Protein AF-A0A512NQI2-F1 (afdb_monomer_lite)

Radius of gyration: 16.85 Å; chains: 1; bounding box: 49×31×34 Å

Foldseek 3Di:
DDPQLVVVLVVQVVVVVVVCVVCVVVVHDDWDKDWDADPVGDIDIDTPDDPVVVVVVVVVVVVVVVVVVPPPPPPDDDD

Structure (mmCIF, N/CA/C/O backbone):
data_AF-A0A512NQI2-F1
#
_entry.id   AF-A0A512NQI2-F1
#
loop_
_atom_site.group_PDB
_atom_site.id
_atom_site.type_symbol
_atom_site.label_atom_id
_atom_site.label_alt_id
_atom_site.label_comp_id
_atom_site.label_asym_id
_atom_site.label_entity_id
_atom_site.label_seq_id
_atom_site.pdbx_PDB_ins_code
_atom_site.Cartn_x
_atom_site.Cartn_y
_atom_site.Cartn_z
_atom_site.occupancy
_atom_site.B_iso_or_equiv
_atom_site.auth_seq_id
_atom_site.auth_comp_id
_atom_site.auth_asym_id
_atom_site.auth_atom_id
_atom_site.pdbx_PDB_model_num
ATOM 1 N N . MET A 1 1 ? -3.457 -17.027 -13.085 1.00 54.66 1 MET A N 1
ATOM 2 C CA . MET A 1 1 ? -2.766 -16.501 -11.891 1.00 54.66 1 MET A CA 1
ATOM 3 C C . MET A 1 1 ? -1.856 -17.585 -11.351 1.00 54.66 1 MET A C 1
ATOM 5 O O . MET A 1 1 ? -2.346 -18.641 -10.9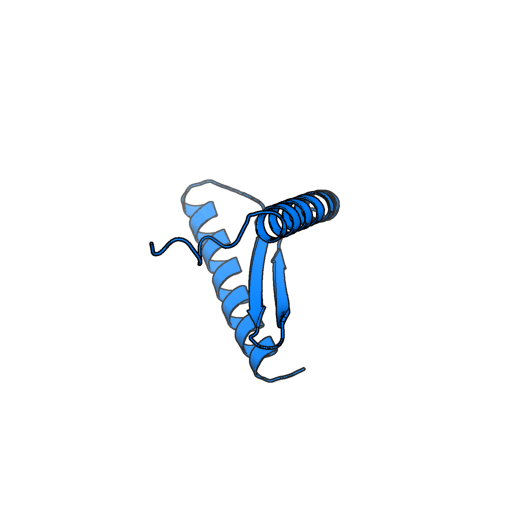59 1.00 54.66 1 MET A O 1
ATOM 9 N N . THR A 1 2 ? -0.549 -17.367 -11.447 1.00 63.91 2 THR A N 1
ATOM 10 C CA . THR A 1 2 ? 0.508 -18.279 -10.992 1.00 63.91 2 THR A CA 1
ATOM 11 C C . THR A 1 2 ? 0.439 -18.489 -9.475 1.00 63.91 2 THR A C 1
ATOM 13 O O . THR A 1 2 ? -0.068 -17.656 -8.722 1.00 63.91 2 THR A O 1
ATOM 16 N N . ASN A 1 3 ? 0.941 -19.634 -9.006 1.00 81.19 3 ASN A N 1
ATOM 17 C CA . ASN A 1 3 ? 0.976 -19.979 -7.579 1.00 81.19 3 ASN A CA 1
ATOM 18 C C . ASN A 1 3 ? 1.784 -18.952 -6.749 1.00 81.19 3 ASN A C 1
ATOM 20 O O . ASN A 1 3 ? 1.478 -18.708 -5.583 1.00 81.19 3 ASN A O 1
ATOM 24 N N . ALA A 1 4 ? 2.779 -18.308 -7.371 1.00 83.94 4 ALA A N 1
ATOM 25 C CA . ALA A 1 4 ? 3.635 -17.304 -6.744 1.00 83.94 4 ALA A CA 1
ATOM 26 C C . ALA A 1 4 ? 2.851 -16.058 -6.303 1.00 83.94 4 ALA A C 1
ATOM 28 O O . ALA A 1 4 ? 2.893 -15.711 -5.128 1.00 83.94 4 ALA A O 1
ATOM 29 N N . VAL A 1 5 ? 2.057 -15.460 -7.195 1.00 88.12 5 VAL A N 1
ATOM 30 C CA . VAL A 1 5 ? 1.221 -14.281 -6.897 1.00 88.12 5 VAL A CA 1
ATOM 31 C C . VAL A 1 5 ? 0.283 -14.558 -5.734 1.00 88.12 5 VAL A C 1
ATOM 33 O O . VAL A 1 5 ? 0.247 -13.803 -4.772 1.00 88.12 5 VAL A O 1
ATOM 36 N N . ARG A 1 6 ? -0.412 -15.702 -5.763 1.00 89.31 6 ARG A N 1
ATOM 37 C CA . ARG A 1 6 ? -1.319 -16.102 -4.675 1.00 89.31 6 ARG A CA 1
ATOM 38 C C . ARG A 1 6 ? -0.596 -16.324 -3.351 1.00 89.31 6 ARG A C 1
ATOM 40 O O . ARG A 1 6 ? -1.173 -16.103 -2.290 1.00 89.31 6 ARG A O 1
ATOM 47 N N . THR A 1 7 ? 0.643 -16.805 -3.397 1.00 91.88 7 THR A N 1
ATOM 48 C CA . THR A 1 7 ? 1.469 -16.975 -2.197 1.00 91.88 7 THR A CA 1
ATOM 49 C C . THR A 1 7 ? 1.870 -15.613 -1.636 1.00 91.88 7 THR A C 1
ATOM 51 O O . THR A 1 7 ? 1.696 -15.375 -0.443 1.00 91.88 7 THR A O 1
ATOM 54 N N . VAL A 1 8 ? 2.311 -14.694 -2.495 1.00 93.69 8 VAL A N 1
ATOM 55 C CA . VAL A 1 8 ? 2.652 -13.318 -2.116 1.00 93.69 8 VAL A CA 1
ATOM 56 C C . VAL A 1 8 ? 1.430 -12.583 -1.565 1.00 93.69 8 VAL A C 1
ATOM 58 O O . VAL A 1 8 ? 1.520 -11.977 -0.506 1.00 93.69 8 VAL A O 1
ATOM 61 N N . GLU A 1 9 ? 0.262 -12.703 -2.199 1.00 93.25 9 GLU A N 1
ATOM 62 C CA . GLU A 1 9 ? -0.993 -12.117 -1.712 1.00 93.25 9 GLU A CA 1
ATOM 63 C C . GLU A 1 9 ? -1.325 -12.544 -0.279 1.00 93.25 9 GLU A C 1
ATOM 65 O O . GLU A 1 9 ? -1.765 -11.710 0.515 1.00 93.25 9 GLU A O 1
ATOM 70 N N . LYS A 1 10 ? -1.116 -13.821 0.068 1.00 94.31 10 LYS A N 1
ATOM 71 C CA . LYS A 1 10 ? -1.333 -14.324 1.433 1.00 94.31 10 LYS A CA 1
ATOM 72 C C . LYS A 1 10 ? -0.358 -13.692 2.418 1.00 94.31 10 LYS A C 1
ATOM 74 O O . LYS A 1 10 ? -0.799 -13.149 3.425 1.00 94.31 10 LYS A O 1
ATOM 79 N N . VAL A 1 11 ? 0.933 -13.685 2.088 1.00 95.19 11 VAL A N 1
ATOM 80 C CA . VAL A 1 11 ? 1.973 -13.076 2.931 1.00 95.19 11 VAL A CA 1
ATOM 81 C C . VAL A 1 11 ? 1.708 -11.584 3.140 1.00 95.19 11 VAL A C 1
ATOM 83 O O . VAL A 1 11 ? 1.758 -11.101 4.268 1.00 95.19 11 VAL A O 1
ATOM 86 N N . LEU A 1 12 ? 1.355 -10.847 2.083 1.00 95.88 12 LEU A N 1
ATOM 87 C CA . LEU A 1 12 ? 1.029 -9.425 2.203 1.00 95.88 12 LEU A CA 1
ATOM 88 C C . LEU A 1 12 ? -0.246 -9.182 3.016 1.00 95.88 12 LEU A C 1
ATOM 90 O O . LEU A 1 12 ? -0.345 -8.167 3.697 1.00 95.88 12 LEU A O 1
ATOM 94 N N . THR A 1 13 ? -1.209 -10.105 2.971 1.00 95.12 13 THR A N 1
ATOM 95 C CA . THR A 1 13 ? -2.416 -10.028 3.809 1.00 95.12 13 THR A CA 1
ATOM 96 C C . THR A 1 13 ? -2.065 -10.204 5.287 1.00 95.12 13 THR A C 1
ATOM 98 O O . THR A 1 13 ? -2.539 -9.440 6.122 1.00 95.12 13 THR A O 1
ATOM 101 N N . GLU A 1 14 ? -1.200 -11.164 5.622 1.00 96.12 14 GLU A N 1
ATOM 102 C CA . GLU A 1 14 ? -0.706 -11.343 6.995 1.00 96.12 14 GLU A CA 1
ATOM 103 C C . GLU A 1 14 ? 0.077 -10.113 7.479 1.00 96.12 14 GLU A C 1
ATOM 105 O O . GLU A 1 14 ? -0.113 -9.661 8.611 1.00 96.12 14 GLU A O 1
ATOM 110 N N . ALA A 1 15 ? 0.905 -9.527 6.608 1.00 95.75 15 ALA A N 1
ATOM 111 C CA . ALA A 1 15 ? 1.659 -8.316 6.909 1.00 95.75 15 ALA A CA 1
ATOM 112 C C . ALA A 1 15 ? 0.751 -7.095 7.151 1.00 95.75 15 ALA A C 1
ATOM 114 O O . ALA A 1 15 ? 0.940 -6.405 8.149 1.00 95.75 15 ALA A O 1
ATOM 115 N N . ASP A 1 16 ? -0.251 -6.846 6.296 1.00 95.12 16 ASP A N 1
ATOM 116 C CA . ASP A 1 16 ? -1.234 -5.757 6.466 1.00 95.12 16 ASP A CA 1
ATOM 117 C C . ASP A 1 16 ? -1.969 -5.873 7.811 1.00 95.12 16 ASP A C 1
ATOM 119 O O . ASP A 1 16 ? -2.059 -4.904 8.568 1.00 95.12 16 ASP A O 1
ATOM 123 N N . VAL A 1 17 ? -2.415 -7.081 8.169 1.00 94.94 17 VAL A N 1
ATOM 124 C CA . VAL A 1 17 ? -3.071 -7.332 9.461 1.00 94.94 17 VAL A CA 1
ATOM 125 C C . VAL A 1 17 ? -2.126 -7.049 10.629 1.00 94.94 17 VAL A C 1
ATOM 127 O O . VAL A 1 17 ? -2.519 -6.378 11.588 1.00 94.94 17 VAL A O 1
ATOM 130 N N . LEU A 1 18 ? -0.881 -7.527 10.560 1.00 96.00 18 LEU A N 1
ATOM 131 C CA . LEU A 1 18 ? 0.104 -7.307 11.617 1.00 96.00 18 LEU A CA 1
ATOM 132 C C . LEU A 1 18 ? 0.449 -5.821 11.772 1.00 96.00 18 LEU A C 1
ATOM 134 O O . LEU A 1 18 ? 0.498 -5.326 12.896 1.00 96.00 18 LEU A O 1
ATOM 138 N N . ILE A 1 19 ? 0.659 -5.103 10.668 1.00 95.94 19 ILE A N 1
ATOM 139 C CA . ILE A 1 19 ? 0.973 -3.670 10.678 1.00 95.94 19 ILE A CA 1
ATOM 140 C C . ILE A 1 19 ? -0.167 -2.890 11.331 1.00 95.94 19 ILE A C 1
ATOM 142 O O . ILE A 1 19 ? 0.081 -2.141 12.275 1.00 95.94 19 ILE A O 1
ATOM 146 N N . ARG A 1 20 ? -1.419 -3.123 10.914 1.00 94.50 20 ARG A N 1
ATOM 147 C CA . ARG A 1 20 ? -2.599 -2.499 11.540 1.00 94.50 20 ARG A CA 1
ATOM 148 C C . ARG A 1 20 ? -2.661 -2.762 13.032 1.00 94.50 20 ARG A C 1
ATOM 150 O O . ARG A 1 20 ? -2.920 -1.847 13.810 1.00 94.50 20 ARG A O 1
ATOM 157 N N . PHE A 1 21 ? -2.423 -4.009 13.429 1.00 95.56 21 PHE A N 1
ATOM 158 C CA . PHE A 1 21 ? -2.435 -4.397 14.830 1.00 95.56 21 PHE A CA 1
ATOM 159 C C . PHE A 1 21 ? -1.371 -3.633 15.632 1.00 95.56 21 PHE A C 1
ATOM 161 O O . PHE A 1 21 ? -1.703 -3.019 16.644 1.00 95.56 21 PHE A O 1
ATOM 168 N N . ARG A 1 22 ? -0.121 -3.592 15.153 1.00 97.06 22 ARG A N 1
ATOM 169 C CA . ARG A 1 22 ? 0.983 -2.901 15.841 1.00 97.06 22 ARG A CA 1
ATOM 170 C C . ARG A 1 22 ? 0.818 -1.385 15.873 1.00 97.06 22 ARG A C 1
ATOM 172 O O . ARG A 1 22 ? 1.099 -0.779 16.901 1.00 97.06 22 ARG A O 1
ATOM 179 N N . LEU A 1 23 ? 0.335 -0.774 14.790 1.00 96.12 23 LEU A N 1
ATOM 180 C CA . LEU A 1 23 ? 0.024 0.658 14.761 1.00 96.12 23 LEU A CA 1
ATOM 181 C C . LEU A 1 23 ? -1.040 1.000 15.809 1.00 96.12 23 LEU A C 1
ATOM 183 O O . LEU A 1 23 ? -0.861 1.925 16.601 1.00 96.12 23 LEU A O 1
ATOM 187 N N . LYS A 1 24 ? -2.093 0.182 15.895 1.00 94.94 24 LYS A N 1
ATOM 188 C CA . LYS A 1 24 ? -3.144 0.354 16.896 1.00 94.94 24 LYS A CA 1
ATOM 189 C C . LYS A 1 24 ? -2.627 0.197 18.328 1.00 94.94 24 LYS A C 1
ATOM 191 O O . LYS A 1 24 ? -3.042 0.965 19.192 1.00 94.94 24 LYS A O 1
ATOM 196 N N . GLU A 1 25 ? -1.728 -0.755 18.592 1.00 97.81 25 GLU A N 1
ATOM 197 C CA . GLU A 1 25 ? -1.110 -0.929 19.920 1.00 97.81 25 GLU A CA 1
ATOM 198 C C . GLU A 1 25 ? -0.351 0.318 20.391 1.00 97.81 25 GLU A C 1
ATOM 200 O O . GLU A 1 25 ? -0.339 0.604 21.587 1.00 97.81 25 GLU A O 1
ATOM 205 N N . VAL A 1 26 ? 0.237 1.086 19.469 1.00 97.81 26 VAL A N 1
ATOM 206 C CA . VAL A 1 26 ? 0.922 2.352 19.783 1.00 97.81 26 VAL A CA 1
ATOM 207 C C . VAL A 1 26 ? 0.017 3.584 19.645 1.00 97.81 26 VAL A C 1
ATOM 209 O O . VAL A 1 26 ? 0.499 4.712 19.711 1.00 97.81 26 VAL A O 1
ATOM 212 N N . GLY A 1 27 ? -1.295 3.387 19.475 1.00 96.88 27 GLY A N 1
ATOM 213 C CA . GLY A 1 27 ? -2.281 4.466 19.388 1.00 96.88 27 GLY A CA 1
ATOM 214 C C . GLY A 1 27 ? -2.277 5.234 18.063 1.00 96.88 27 GLY A C 1
ATOM 215 O O . GLY A 1 27 ? -2.782 6.353 18.017 1.00 96.88 27 GLY A O 1
ATOM 216 N N . LEU A 1 28 ? -1.716 4.657 16.998 1.00 96.44 28 LEU A N 1
ATOM 217 C CA . LEU A 1 28 ? -1.703 5.245 15.661 1.00 96.44 28 LEU A CA 1
ATOM 218 C C . LEU A 1 28 ? -2.722 4.551 14.754 1.00 96.44 28 LEU A C 1
ATOM 220 O O . LEU A 1 28 ? -2.734 3.327 14.633 1.00 96.44 28 LEU A O 1
ATOM 224 N N . ASP A 1 29 ? -3.540 5.349 14.073 1.00 88.50 29 ASP A N 1
ATOM 225 C CA . ASP A 1 29 ? -4.398 4.897 12.978 1.00 88.50 29 ASP A CA 1
ATOM 226 C C . ASP A 1 29 ? -3.920 5.560 11.684 1.00 88.50 29 ASP A C 1
ATOM 228 O O . ASP A 1 29 ? -4.284 6.692 11.366 1.00 88.50 29 ASP A O 1
ATOM 232 N N . LEU A 1 30 ? -2.987 4.887 11.006 1.00 90.62 30 LEU A N 1
ATOM 233 C CA . LEU A 1 30 ? -2.304 5.410 9.827 1.00 90.62 30 LEU A CA 1
ATOM 234 C C . LEU A 1 30 ? -2.642 4.554 8.593 1.00 90.62 30 LEU A C 1
ATOM 236 O O . LEU A 1 30 ? -2.355 3.346 8.581 1.00 90.62 30 LEU A O 1
ATOM 240 N N . PRO A 1 31 ? -3.205 5.154 7.528 1.00 90.44 31 PRO A N 1
ATOM 241 C CA . PRO A 1 31 ? -3.303 4.504 6.229 1.00 90.44 31 PRO A CA 1
ATOM 242 C C . PRO A 1 31 ? -1.919 4.117 5.697 1.00 90.44 31 PRO A C 1
ATOM 244 O O . PRO A 1 31 ? -0.969 4.890 5.790 1.00 90.44 31 PRO A O 1
ATOM 247 N N . HIS A 1 32 ? -1.790 2.916 5.142 1.00 91.00 32 HIS A N 1
ATOM 248 C CA . HIS A 1 32 ? -0.526 2.377 4.654 1.00 91.00 32 HIS A CA 1
ATOM 249 C C . HIS A 1 32 ? -0.713 1.522 3.396 1.00 91.00 32 HIS A C 1
ATOM 251 O O . HIS A 1 32 ? -1.814 1.120 3.003 1.00 91.00 32 HIS A O 1
ATOM 257 N N . LEU A 1 33 ? 0.412 1.265 2.741 1.00 91.31 33 LEU A N 1
ATOM 258 C CA . LEU A 1 33 ? 0.525 0.443 1.549 1.00 91.31 33 LEU A CA 1
ATOM 259 C C . LEU A 1 33 ? 1.596 -0.618 1.803 1.00 91.31 33 LEU A C 1
ATOM 261 O O . LEU A 1 33 ? 2.703 -0.297 2.230 1.00 91.31 33 LEU A O 1
ATOM 265 N N . VAL A 1 34 ? 1.270 -1.872 1.510 1.00 93.75 34 VAL A N 1
ATOM 266 C CA . VAL A 1 34 ? 2.223 -2.983 1.488 1.00 93.75 34 VAL A CA 1
ATOM 267 C C . VAL A 1 34 ? 2.309 -3.486 0.053 1.00 93.75 34 VAL A C 1
ATOM 269 O O . VAL A 1 34 ? 1.283 -3.792 -0.554 1.00 93.75 34 VAL A O 1
ATOM 272 N N . ILE A 1 35 ? 3.521 -3.554 -0.494 1.00 93.31 35 ILE A N 1
ATOM 273 C CA . ILE A 1 35 ? 3.782 -3.881 -1.899 1.00 93.31 35 ILE A CA 1
AT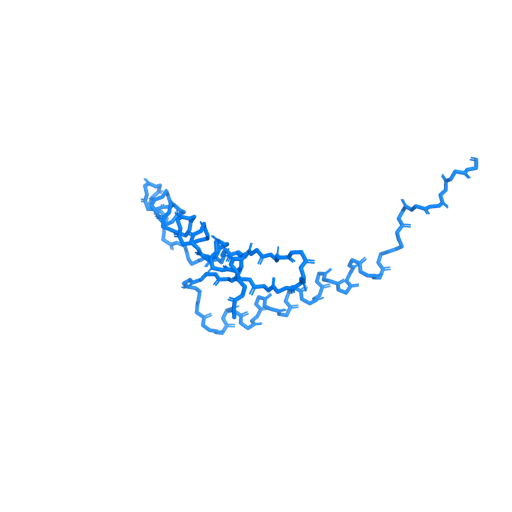OM 274 C C . ILE A 1 35 ? 4.887 -4.933 -2.009 1.00 93.31 35 ILE A C 1
ATOM 276 O O . ILE A 1 35 ? 5.859 -4.905 -1.255 1.00 93.31 35 ILE A O 1
ATOM 280 N N . ALA A 1 36 ? 4.745 -5.851 -2.959 1.00 93.88 36 ALA A N 1
ATOM 281 C CA . ALA A 1 36 ? 5.803 -6.760 -3.371 1.00 93.88 36 ALA A CA 1
ATOM 282 C C . ALA A 1 36 ? 5.769 -6.943 -4.889 1.00 93.88 36 ALA A C 1
ATOM 284 O O . ALA A 1 36 ? 4.696 -7.053 -5.481 1.00 93.88 36 ALA A O 1
ATOM 285 N N . ALA A 1 37 ? 6.950 -7.006 -5.498 1.00 91.38 37 ALA A N 1
ATOM 286 C CA . ALA A 1 37 ? 7.114 -7.402 -6.888 1.00 91.38 37 ALA A CA 1
ATOM 287 C C . ALA A 1 37 ? 7.549 -8.870 -6.948 1.00 91.38 37 ALA A C 1
ATOM 289 O O . ALA A 1 37 ? 8.429 -9.304 -6.200 1.00 91.38 37 ALA A O 1
ATOM 290 N N . THR A 1 38 ? 6.924 -9.645 -7.820 1.00 87.31 38 THR A N 1
ATOM 291 C CA . THR A 1 38 ? 7.334 -11.011 -8.132 1.00 87.31 38 THR A CA 1
ATOM 292 C C . THR A 1 38 ? 8.511 -11.000 -9.124 1.00 87.31 38 THR A C 1
ATOM 294 O O . THR A 1 38 ? 8.753 -9.992 -9.790 1.00 87.31 38 THR A O 1
ATOM 297 N N . PRO A 1 39 ? 9.276 -12.104 -9.257 1.00 85.81 39 PRO A N 1
ATOM 298 C CA . PRO A 1 39 ? 10.419 -12.159 -10.178 1.00 85.81 39 PRO A CA 1
ATOM 299 C C . PRO A 1 39 ? 10.074 -11.958 -11.662 1.00 85.81 39 PRO A C 1
ATOM 301 O O . PRO A 1 39 ? 10.941 -11.583 -12.444 1.00 85.81 39 PRO A O 1
ATOM 304 N N . ASP A 1 40 ? 8.828 -12.217 -12.055 1.00 87.50 40 ASP A N 1
ATOM 305 C CA . ASP A 1 40 ? 8.273 -11.949 -13.389 1.00 87.50 40 ASP A CA 1
ATOM 306 C C . ASP A 1 40 ? 7.788 -10.498 -13.564 1.00 87.50 40 ASP A C 1
ATOM 308 O O . ASP A 1 40 ? 7.295 -10.138 -14.631 1.00 87.50 40 ASP A O 1
ATOM 312 N N . GLY A 1 41 ? 7.972 -9.649 -12.551 1.00 85.12 41 GLY A N 1
ATOM 313 C CA . GLY A 1 41 ? 7.642 -8.228 -12.601 1.00 85.12 41 GLY A CA 1
ATOM 314 C C . GLY A 1 41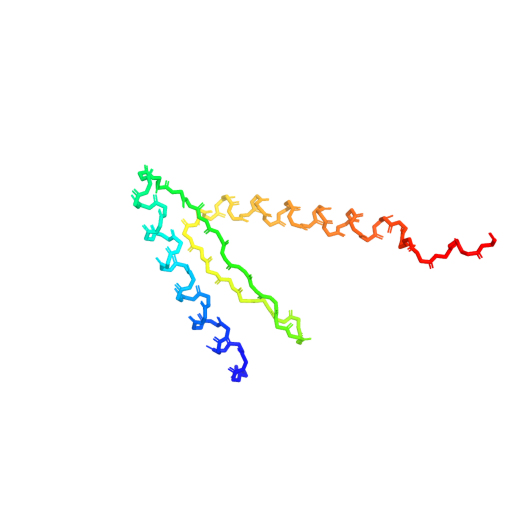 ? 6.172 -7.914 -12.326 1.00 85.12 41 GLY A C 1
ATOM 315 O O . GLY A 1 41 ? 5.771 -6.760 -12.467 1.00 85.12 41 GLY A O 1
ATOM 316 N N . GLU A 1 42 ? 5.361 -8.896 -11.918 1.00 89.94 42 GLU A N 1
ATOM 317 C CA . GLU A 1 42 ? 4.008 -8.616 -11.439 1.00 89.94 42 GLU A CA 1
ATOM 318 C C . GLU A 1 42 ? 4.064 -7.956 -10.054 1.00 89.94 42 GLU A C 1
ATOM 320 O O . GLU A 1 42 ? 4.916 -8.254 -9.216 1.00 89.94 42 GLU A O 1
ATOM 325 N N . VAL A 1 43 ? 3.144 -7.029 -9.797 1.00 90.44 43 VAL A N 1
ATOM 326 C CA . VAL A 1 43 ? 3.087 -6.288 -8.535 1.00 90.44 43 VAL A CA 1
ATOM 327 C C . VAL A 1 43 ? 1.838 -6.691 -7.774 1.00 90.44 43 VAL A C 1
ATOM 329 O O . VAL A 1 43 ? 0.720 -6.576 -8.274 1.00 90.44 43 VAL A O 1
ATOM 332 N N . VAL A 1 44 ? 2.033 -7.123 -6.532 1.00 93.00 44 VAL A N 1
ATOM 333 C CA . VAL A 1 44 ? 0.960 -7.384 -5.577 1.00 93.00 44 VAL A CA 1
ATOM 334 C C . VAL A 1 44 ? 0.966 -6.273 -4.541 1.00 93.00 44 VAL A C 1
ATOM 336 O O . VAL A 1 44 ? 2.004 -5.976 -3.950 1.00 93.00 44 VAL A O 1
ATOM 339 N N . LEU A 1 45 ? -0.197 -5.668 -4.303 1.00 92.56 45 LEU A N 1
ATOM 340 C CA . LEU A 1 45 ? -0.343 -4.592 -3.330 1.00 92.56 45 LEU A CA 1
ATOM 341 C C . LEU A 1 45 ? -1.572 -4.781 -2.437 1.00 92.56 45 LEU A C 1
ATOM 343 O O . LEU A 1 45 ? -2.606 -5.304 -2.859 1.00 92.56 45 LEU A O 1
ATOM 347 N N . ARG A 1 46 ? -1.460 -4.317 -1.192 1.00 92.88 46 ARG A N 1
ATOM 348 C CA . ARG A 1 46 ? -2.550 -4.200 -0.216 1.00 92.88 46 ARG A CA 1
ATOM 349 C C . ARG A 1 46 ? -2.518 -2.807 0.391 1.00 92.88 46 ARG A C 1
ATOM 351 O O . ARG A 1 46 ? -1.453 -2.326 0.763 1.00 92.88 46 ARG A O 1
ATOM 358 N N . SER A 1 47 ? -3.677 -2.161 0.481 1.00 91.06 47 SER A N 1
ATOM 359 C CA . SER A 1 47 ? -3.770 -0.804 1.012 1.00 91.06 47 SER A CA 1
ATOM 360 C C . SER A 1 47 ? -5.117 -0.523 1.667 1.00 91.06 47 SER A C 1
ATOM 362 O O . SER A 1 47 ? -6.137 -1.090 1.277 1.00 91.06 47 SER A O 1
ATOM 364 N N . ASN A 1 48 ? -5.109 0.389 2.636 1.00 91.00 48 ASN A N 1
ATOM 365 C CA . ASN A 1 48 ? -6.275 1.117 3.147 1.00 91.00 48 ASN A CA 1
ATOM 366 C C . ASN A 1 48 ? -6.178 2.632 2.896 1.00 91.00 48 ASN A C 1
ATOM 368 O O . ASN A 1 48 ? -6.851 3.404 3.571 1.00 91.00 48 ASN A O 1
ATOM 372 N N . VAL A 1 49 ? -5.313 3.056 1.979 1.00 92.25 49 VAL A N 1
ATOM 373 C CA . VAL A 1 49 ? -5.127 4.462 1.617 1.00 92.25 49 VAL A CA 1
ATOM 374 C C . VAL A 1 49 ? -6.261 4.915 0.697 1.00 92.25 49 VAL A C 1
ATOM 376 O O . VAL A 1 49 ? -6.719 4.154 -0.159 1.00 92.25 49 VAL A O 1
ATOM 379 N N . ASP A 1 50 ? -6.702 6.162 0.862 1.00 93.75 50 ASP A N 1
ATOM 380 C CA . ASP A 1 50 ? -7.709 6.776 -0.002 1.00 93.75 50 ASP A CA 1
ATOM 381 C C . ASP A 1 50 ? -7.281 6.792 -1.483 1.00 93.75 50 ASP A C 1
ATOM 383 O O . ASP A 1 50 ? -6.102 7.010 -1.784 1.00 93.75 50 ASP A O 1
ATOM 387 N N . PRO A 1 51 ? -8.219 6.631 -2.440 1.00 92.94 51 PRO A N 1
ATOM 388 C CA . PRO A 1 51 ? -7.894 6.555 -3.866 1.00 92.94 51 PRO A CA 1
ATOM 389 C C . PRO A 1 51 ? -7.095 7.747 -4.407 1.00 92.94 51 PRO A C 1
ATOM 391 O O . PRO A 1 51 ? -6.214 7.572 -5.250 1.00 92.94 51 PRO A O 1
ATOM 394 N N . ASP A 1 52 ? -7.379 8.959 -3.929 1.00 94.19 52 ASP A N 1
ATOM 395 C CA . ASP A 1 52 ? -6.676 10.162 -4.383 1.00 94.19 52 ASP A CA 1
ATOM 396 C C . ASP A 1 52 ? -5.241 10.222 -3.851 1.00 94.19 52 ASP A C 1
ATOM 398 O O . ASP A 1 52 ? -4.325 10.603 -4.583 1.00 94.19 52 ASP A O 1
ATOM 402 N N . VAL A 1 53 ? -5.026 9.753 -2.620 1.00 91.19 53 VAL A N 1
ATOM 403 C CA . VAL A 1 53 ? -3.687 9.629 -2.036 1.00 91.19 53 VAL A CA 1
ATOM 404 C C . VAL A 1 53 ? -2.900 8.529 -2.747 1.00 91.19 53 VAL A C 1
ATOM 406 O O . VAL A 1 53 ? -1.735 8.740 -3.069 1.00 91.19 53 VAL A O 1
ATOM 409 N N . LEU A 1 54 ? -3.531 7.397 -3.089 1.00 91.31 54 LEU A N 1
ATOM 410 C CA . LEU A 1 54 ? -2.898 6.351 -3.903 1.00 91.31 54 LEU A CA 1
ATOM 411 C C . LEU A 1 54 ? -2.450 6.876 -5.270 1.00 91.31 54 LEU A C 1
ATOM 413 O O . LEU A 1 54 ? -1.367 6.522 -5.734 1.00 91.31 54 LEU A O 1
ATOM 417 N N . ARG A 1 55 ? -3.254 7.734 -5.910 1.00 92.50 55 ARG A N 1
ATOM 418 C CA . ARG A 1 55 ? -2.882 8.346 -7.191 1.00 92.50 55 ARG A CA 1
ATOM 419 C C . ARG A 1 55 ? -1.655 9.241 -7.041 1.00 92.50 55 ARG A C 1
ATOM 421 O O . ARG A 1 55 ? -0.711 9.072 -7.805 1.00 92.50 55 ARG A O 1
ATOM 428 N N . SER A 1 56 ? -1.638 10.121 -6.040 1.00 92.06 56 SER A N 1
ATOM 429 C CA . SER A 1 56 ? -0.465 10.958 -5.749 1.00 92.06 56 SER A CA 1
ATOM 430 C C . SER A 1 56 ? 0.773 10.107 -5.465 1.00 92.06 56 SER A C 1
ATOM 432 O O . SER A 1 56 ? 1.819 10.324 -6.066 1.00 92.06 56 SER A O 1
ATOM 434 N N . PHE A 1 57 ? 0.630 9.078 -4.628 1.00 89.25 57 PHE A N 1
ATOM 435 C CA . PHE A 1 57 ? 1.721 8.172 -4.278 1.00 89.25 57 PHE A CA 1
ATOM 436 C C . PHE A 1 57 ? 2.289 7.443 -5.504 1.00 89.25 57 PHE A C 1
ATOM 438 O O . PHE A 1 57 ? 3.490 7.212 -5.598 1.00 89.25 57 PHE A O 1
ATOM 445 N N . SER A 1 58 ? 1.441 7.096 -6.477 1.00 90.56 58 SER A N 1
ATOM 446 C CA . SER A 1 58 ? 1.903 6.477 -7.721 1.00 90.56 58 SER A CA 1
ATOM 447 C C . SER A 1 58 ? 2.741 7.419 -8.589 1.00 90.56 58 SER A C 1
ATOM 449 O O . SER A 1 58 ? 3.658 6.950 -9.258 1.00 90.56 58 SER A O 1
ATOM 451 N N . GLU A 1 59 ? 2.474 8.728 -8.561 1.00 94.06 59 GLU A N 1
ATOM 452 C CA . GLU A 1 59 ? 3.320 9.715 -9.241 1.00 94.06 59 GLU A CA 1
ATOM 453 C C . GLU A 1 59 ? 4.674 9.852 -8.538 1.0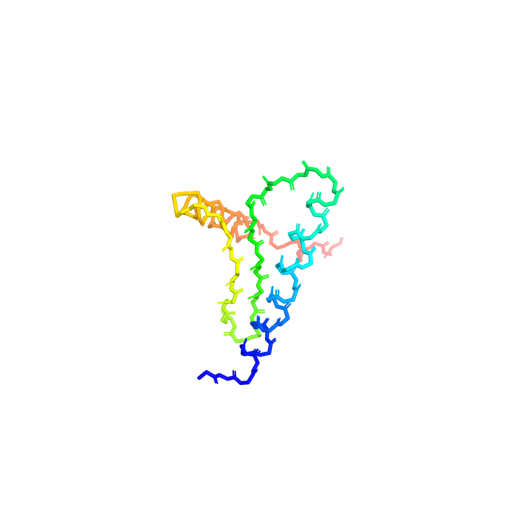0 94.06 59 GLU A C 1
ATOM 455 O O . GLU A 1 59 ? 5.704 9.881 -9.205 1.00 94.06 59 GLU A O 1
ATOM 460 N N . ASP A 1 60 ? 4.700 9.816 -7.202 1.00 91.56 60 ASP A N 1
ATOM 461 C CA . ASP A 1 60 ? 5.957 9.816 -6.443 1.00 91.56 60 ASP A CA 1
ATOM 462 C C . ASP A 1 60 ? 6.819 8.589 -6.776 1.00 91.56 60 ASP A C 1
ATOM 464 O O . ASP A 1 60 ? 8.025 8.713 -6.987 1.00 91.56 60 ASP A O 1
ATOM 468 N N . LEU A 1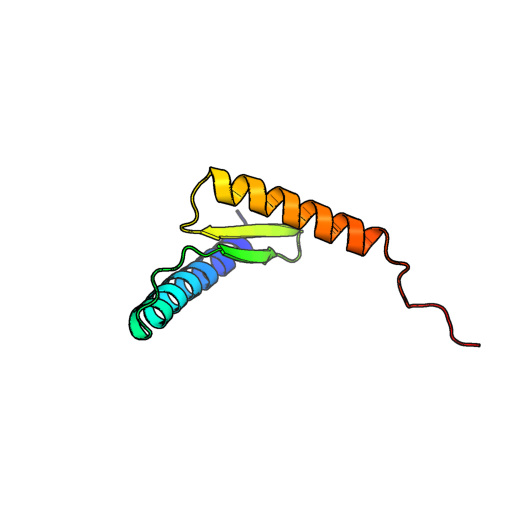 61 ? 6.209 7.402 -6.895 1.00 90.75 61 LEU A N 1
ATOM 469 C CA . LEU A 1 61 ? 6.920 6.187 -7.307 1.00 90.75 61 LEU A CA 1
ATOM 470 C C . LEU A 1 61 ? 7.511 6.293 -8.719 1.00 90.75 61 LEU A C 1
ATOM 472 O O . LEU A 1 61 ? 8.611 5.788 -8.944 1.00 90.75 61 LEU A O 1
ATOM 476 N N . LYS A 1 62 ? 6.810 6.939 -9.662 1.00 93.88 62 LYS A N 1
ATOM 477 C CA . LYS A 1 62 ? 7.345 7.194 -11.011 1.00 93.88 62 LYS A CA 1
ATOM 478 C C . LYS A 1 62 ? 8.543 8.131 -10.953 1.00 93.88 62 LYS A C 1
ATOM 480 O O . LYS A 1 62 ? 9.579 7.795 -11.508 1.00 93.88 62 LYS A O 1
ATOM 485 N N . ASN A 1 63 ? 8.432 9.234 -10.215 1.00 93.88 63 ASN A N 1
ATOM 486 C CA . ASN A 1 63 ? 9.532 10.185 -10.058 1.00 93.88 63 ASN A CA 1
ATOM 487 C C . ASN A 1 63 ? 10.776 9.507 -9.460 1.00 93.88 63 ASN A C 1
ATOM 489 O O . ASN A 1 63 ? 11.877 9.677 -9.972 1.00 93.88 63 ASN A O 1
ATOM 493 N N . ILE A 1 64 ? 10.600 8.673 -8.427 1.00 91.31 64 ILE A N 1
ATOM 494 C CA . ILE A 1 64 ? 11.698 7.891 -7.838 1.00 91.31 64 ILE A CA 1
ATOM 495 C C . ILE A 1 64 ? 12.313 6.935 -8.873 1.00 91.31 64 ILE A C 1
ATOM 497 O O . ILE A 1 64 ? 13.533 6.793 -8.928 1.00 91.31 64 ILE A O 1
ATOM 501 N N . ALA A 1 65 ? 11.496 6.266 -9.690 1.00 91.19 65 ALA A N 1
ATOM 502 C CA . ALA A 1 65 ? 11.994 5.379 -10.738 1.00 91.19 65 ALA A CA 1
ATOM 503 C C . ALA A 1 65 ? 12.801 6.144 -11.802 1.00 91.19 65 ALA A C 1
ATOM 505 O O . ALA A 1 65 ? 13.904 5.713 -12.143 1.00 91.19 65 ALA A O 1
ATOM 506 N N . ASP A 1 66 ? 12.301 7.296 -12.253 1.00 94.50 66 ASP A N 1
ATOM 507 C CA . ASP A 1 66 ? 12.974 8.167 -13.222 1.00 94.50 66 ASP A CA 1
ATOM 508 C C . ASP A 1 66 ? 14.318 8.678 -12.673 1.00 94.50 66 ASP A C 1
ATOM 510 O O . ASP A 1 66 ? 15.331 8.670 -13.373 1.00 94.50 66 ASP A O 1
ATOM 514 N N . GLU A 1 67 ? 14.370 9.068 -11.394 1.00 93.81 67 GLU A N 1
ATOM 515 C CA . GLU A 1 67 ? 15.607 9.477 -10.715 1.00 93.81 67 GLU A CA 1
ATOM 516 C C . GLU A 1 67 ? 16.635 8.338 -10.623 1.00 93.81 67 GLU A C 1
ATOM 518 O O . GLU A 1 67 ? 17.842 8.558 -10.802 1.00 93.81 67 GLU A O 1
ATOM 523 N N . LEU A 1 68 ? 16.176 7.113 -10.353 1.00 90.50 68 LEU A N 1
ATOM 524 C CA . LEU A 1 68 ? 17.029 5.924 -10.308 1.00 90.50 68 LEU A CA 1
ATOM 525 C C . LEU A 1 68 ? 17.557 5.538 -11.696 1.00 90.50 68 LEU A C 1
ATOM 527 O O . LEU A 1 68 ? 18.692 5.072 -11.794 1.00 90.50 68 LEU A O 1
ATOM 531 N N . GLU A 1 69 ? 16.772 5.738 -12.756 1.00 90.12 69 GLU A N 1
ATOM 532 C CA . GLU A 1 69 ? 17.205 5.514 -14.140 1.00 90.12 69 GLU A CA 1
ATOM 533 C C . GLU A 1 69 ? 18.190 6.593 -14.614 1.00 90.12 69 GLU A C 1
ATOM 535 O O . GLU A 1 69 ? 19.206 6.278 -15.237 1.00 90.12 69 GLU A O 1
ATOM 540 N N . ALA A 1 70 ? 17.929 7.860 -14.279 1.00 86.12 70 ALA A N 1
ATOM 541 C CA . ALA A 1 70 ? 18.786 8.991 -14.627 1.00 86.12 70 ALA A CA 1
ATOM 542 C C . ALA A 1 70 ? 20.111 9.007 -13.847 1.00 86.12 70 ALA A C 1
ATOM 544 O O . ALA A 1 70 ? 21.098 9.598 -14.298 1.00 86.12 70 ALA A O 1
ATOM 545 N N . SER A 1 71 ? 20.155 8.364 -12.677 1.00 75.25 71 SER A N 1
ATOM 546 C CA . SER A 1 71 ? 21.380 8.220 -11.899 1.00 75.25 71 SER A CA 1
ATOM 547 C C . SER A 1 71 ? 22.377 7.325 -12.645 1.00 75.25 71 SER A C 1
ATOM 549 O O . SER A 1 71 ? 22.075 6.158 -12.911 1.00 75.25 71 SER A O 1
ATOM 551 N N . PRO A 1 72 ? 23.598 7.803 -12.963 1.00 62.28 72 PRO A N 1
ATOM 552 C CA . PRO A 1 72 ? 24.597 6.948 -13.581 1.00 62.28 72 PRO A CA 1
ATOM 553 C C . PRO A 1 72 ? 24.878 5.782 -12.634 1.00 62.28 72 PRO A C 1
ATOM 555 O O . PRO A 1 72 ? 25.287 5.991 -11.487 1.00 62.28 72 PRO A O 1
ATOM 558 N N . ARG A 1 73 ? 24.645 4.550 -13.109 1.00 61.25 73 ARG A N 1
ATOM 559 C CA . ARG A 1 73 ? 25.036 3.332 -12.391 1.00 61.25 73 ARG A CA 1
ATOM 560 C C . ARG A 1 73 ? 26.497 3.508 -11.978 1.00 61.25 73 ARG A C 1
ATOM 562 O O . ARG A 1 73 ? 27.368 3.610 -12.842 1.00 61.25 73 ARG A O 1
ATOM 569 N N . ARG A 1 74 ? 26.766 3.600 -10.670 1.00 54.28 74 ARG A N 1
ATOM 570 C CA . ARG A 1 74 ? 28.128 3.622 -10.113 1.00 54.28 74 ARG A CA 1
ATOM 571 C C . ARG A 1 74 ? 28.746 2.238 -10.277 1.00 54.28 74 ARG A C 1
ATOM 573 O O . ARG A 1 74 ? 28.930 1.522 -9.307 1.00 54.28 74 ARG A O 1
ATOM 580 N N . ASP A 1 75 ? 29.018 1.864 -11.513 1.00 54.78 75 ASP A N 1
ATOM 581 C CA . ASP A 1 75 ? 29.704 0.632 -11.865 1.00 54.78 75 ASP A CA 1
ATOM 582 C C . ASP A 1 75 ? 30.535 0.906 -13.122 1.00 54.78 75 ASP A C 1
ATOM 584 O O . ASP A 1 75 ? 30.268 0.378 -14.194 1.00 54.78 75 ASP A O 1
ATOM 588 N N . ASN A 1 76 ? 31.470 1.864 -13.013 1.00 50.59 76 ASN A N 1
ATOM 589 C CA . ASN A 1 76 ? 32.674 1.944 -13.855 1.00 50.59 76 ASN A CA 1
ATOM 590 C C . ASN A 1 76 ? 33.620 3.094 -13.449 1.00 50.59 76 ASN A C 1
ATOM 592 O O . ASN A 1 76 ? 33.891 3.999 -14.233 1.00 50.59 76 ASN A O 1
ATOM 596 N N . GLN A 1 77 ? 34.173 3.065 -12.235 1.00 47.69 77 GLN A N 1
ATOM 597 C CA . GLN A 1 77 ? 35.461 3.729 -11.973 1.00 47.69 77 GLN A CA 1
ATOM 598 C C . GLN A 1 77 ? 36.340 2.823 -11.110 1.00 47.69 77 GLN A C 1
ATOM 600 O O . GLN A 1 77 ? 36.529 3.048 -9.920 1.00 47.69 77 GLN A O 1
ATOM 605 N N . ALA A 1 78 ? 36.861 1.770 -11.740 1.00 48.28 78 ALA A N 1
ATOM 606 C CA . ALA A 1 78 ? 38.163 1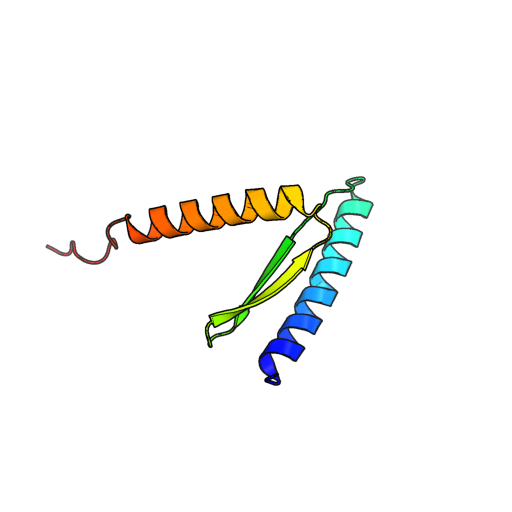.228 -11.388 1.00 48.28 78 ALA A CA 1
ATOM 607 C C . ALA A 1 78 ? 39.161 1.794 -12.406 1.00 48.28 78 ALA A C 1
ATOM 609 O O . ALA A 1 78 ? 39.090 1.432 -13.581 1.00 48.28 78 ALA A O 1
ATOM 610 N N . HIS A 1 79 ? 40.023 2.711 -11.970 1.00 44.91 79 HIS A N 1
ATOM 611 C CA . HIS A 1 79 ? 41.315 3.039 -12.579 1.00 44.91 79 HIS A CA 1
ATOM 612 C C . HIS A 1 79 ? 42.310 3.264 -11.444 1.00 44.91 79 HIS A C 1
ATOM 614 O O . HIS A 1 79 ? 41.943 3.997 -10.497 1.00 44.91 79 HIS A O 1
#

Sequence (79 aa):
MTNAVRTVEKVLTEADVLIRFRLKEVGLDLPHLVIAATPDGEVVLRSNVDPDVLRSFSEDLKNIADELEASPRRDNQAH

Organism: NCBI:txid1230389

pLDDT: mean 87.26, std 13.26, range [44.91, 97.81]

Secondary structure (DSSP, 8-state):
--HHHHHHHHHHHHHHHHHHHHHHHTT-----EEEEE-TTS-EEEEE-S-HHHHHHHHHHHHHHHHHHHHS--S-----